Protein AF-A0A926HHQ4-F1 (afdb_monomer_lite)

Sequence (170 aa):
FEHTIKAGGLPKGVPVPPATPTFYTVYMGIKQWRKVENAVSNPDDSLIIEGVCAYDPEAAGMVVFVSNVTTKGLEAAKRQPKPDQFDSRPAAEPPAPVTPLADRYPLPPGLPAEVAQKLLDLYSAADQIRHKLKTLDAMPPDQRLGYAMTEKLLKNTEDQIAAFERKYGK

Radius of gyration: 26.74 Å; chains: 1; bounding box: 70×56×52 Å

Secondary structure (DSSP, 8-state):
-------TTPPTTSPPPPSSPPP-EEE--HHHHHHHHHHHT-TT--EEEEEEEEEETTTTEEEEEEEEEEEHHHHHHHHSPPP-TTS-S---SS------HHHHS-PPTT--HHHHHHHHHHHHHHHHHHHHHHHHHTS-GGG-TTHHHHHHHHHHHHHHHHHHHHHH--

pLDDT: mean 78.83, std 14.82, range [42.75, 95.81]

Structure (mmCIF, N/CA/C/O backbone):
data_AF-A0A926HHQ4-F1
#
_entry.id   AF-A0A926HHQ4-F1
#
loop_
_atom_site.group_PDB
_atom_site.id
_atom_site.type_symbol
_atom_site.label_atom_id
_atom_site.label_alt_id
_atom_site.label_comp_id
_atom_site.label_asym_id
_atom_site.label_entity_id
_atom_site.label_seq_id
_atom_site.pdbx_PDB_ins_code
_atom_site.Cartn_x
_atom_site.Cartn_y
_atom_site.Cartn_z
_atom_site.occupancy
_atom_site.B_iso_or_equiv
_atom_site.auth_seq_id
_atom_site.auth_comp_id
_atom_site.auth_asym_id
_atom_site.auth_atom_id
_atom_site.pdbx_PDB_model_num
ATOM 1 N N . PHE A 1 1 ? 15.942 -8.033 -16.629 1.00 51.28 1 PHE A N 1
ATOM 2 C CA . PHE A 1 1 ? 16.649 -6.967 -15.894 1.00 51.28 1 PHE A CA 1
ATOM 3 C C . PHE A 1 1 ? 18.133 -7.177 -16.089 1.00 51.28 1 PHE A C 1
ATOM 5 O O . PHE A 1 1 ? 18.594 -8.290 -15.869 1.00 51.28 1 PHE A O 1
ATOM 12 N N . GLU A 1 2 ? 18.844 -6.160 -16.564 1.00 46.44 2 GLU A N 1
ATOM 13 C CA . GLU A 1 2 ? 20.285 -6.228 -16.799 1.00 46.44 2 GLU A CA 1
ATOM 14 C C . GLU A 1 2 ? 21.013 -5.574 -15.620 1.00 46.44 2 GLU A C 1
ATOM 16 O O . GLU A 1 2 ? 20.654 -4.468 -15.215 1.00 46.44 2 GLU A O 1
ATOM 21 N N . HIS A 1 3 ? 21.996 -6.257 -15.033 1.00 52.19 3 HIS A N 1
ATOM 22 C CA . HIS A 1 3 ? 22.820 -5.703 -13.959 1.00 52.19 3 HIS A CA 1
ATOM 23 C C . HIS A 1 3 ? 24.248 -5.517 -14.470 1.00 52.19 3 HIS A C 1
ATOM 25 O O . HIS A 1 3 ? 24.945 -6.487 -14.757 1.00 52.19 3 HIS A O 1
ATOM 31 N N . THR A 1 4 ? 24.694 -4.265 -14.567 1.00 49.03 4 THR A N 1
ATOM 32 C CA . THR A 1 4 ? 26.085 -3.932 -14.895 1.00 49.03 4 THR A CA 1
ATOM 33 C C . THR A 1 4 ? 26.878 -3.681 -13.615 1.00 49.03 4 THR A C 1
ATOM 35 O O . THR A 1 4 ? 26.640 -2.696 -12.915 1.00 49.03 4 THR A O 1
ATOM 38 N N . ILE A 1 5 ? 27.865 -4.531 -13.326 1.00 56.56 5 ILE A N 1
ATOM 39 C CA . ILE A 1 5 ? 28.838 -4.281 -12.256 1.00 56.56 5 ILE A CA 1
ATOM 40 C C . ILE A 1 5 ? 29.941 -3.387 -12.831 1.00 56.56 5 ILE A C 1
ATOM 42 O O . ILE A 1 5 ? 30.713 -3.812 -13.689 1.00 56.56 5 ILE A O 1
ATOM 46 N N . LYS A 1 6 ? 30.046 -2.134 -12.370 1.00 57.44 6 LYS A N 1
ATOM 47 C CA . LYS A 1 6 ? 31.201 -1.288 -12.707 1.00 57.44 6 LYS A CA 1
ATOM 48 C C . LYS A 1 6 ? 32.440 -1.853 -12.007 1.00 57.44 6 LYS A C 1
ATOM 50 O O . LYS A 1 6 ? 32.594 -1.700 -10.803 1.00 57.44 6 LYS A O 1
ATOM 55 N N . ALA A 1 7 ? 33.330 -2.483 -12.772 1.00 56.19 7 ALA A N 1
ATOM 56 C CA . ALA A 1 7 ? 34.532 -3.169 -12.283 1.00 56.19 7 ALA A CA 1
ATOM 57 C C . ALA A 1 7 ? 35.588 -2.264 -11.598 1.00 56.19 7 ALA A C 1
ATOM 59 O O . ALA A 1 7 ? 36.570 -2.763 -11.048 1.00 56.19 7 ALA A O 1
ATOM 60 N N . GLY A 1 8 ? 35.415 -0.937 -11.622 1.00 57.78 8 GLY A N 1
ATOM 61 C CA . GLY A 1 8 ? 36.337 0.022 -11.012 1.00 57.78 8 GLY A CA 1
ATOM 62 C C . GLY A 1 8 ? 36.198 0.070 -9.490 1.00 57.78 8 GLY A C 1
ATOM 63 O O . GLY A 1 8 ? 35.511 0.941 -8.971 1.00 57.78 8 GLY A O 1
ATOM 64 N N . GLY A 1 9 ? 36.835 -0.863 -8.779 1.00 67.62 9 GLY A N 1
ATOM 65 C CA . GLY A 1 9 ? 36.884 -0.838 -7.310 1.00 67.62 9 GLY A CA 1
ATOM 66 C C . GLY A 1 9 ? 37.246 -2.151 -6.615 1.00 67.62 9 GLY A C 1
ATOM 67 O O . GLY A 1 9 ? 37.282 -2.188 -5.387 1.00 67.62 9 GLY A O 1
ATOM 68 N N . LEU A 1 10 ? 37.504 -3.234 -7.353 1.00 73.62 10 LEU A N 1
ATOM 69 C CA . LEU A 1 10 ? 37.821 -4.523 -6.737 1.00 73.62 10 LEU A CA 1
ATOM 70 C C . LEU A 1 10 ? 39.277 -4.564 -6.219 1.00 73.62 10 LEU A C 1
ATOM 72 O O . LEU A 1 10 ? 40.179 -4.061 -6.896 1.00 73.62 10 LEU A O 1
ATOM 76 N N . PRO A 1 11 ? 39.534 -5.164 -5.038 1.00 81.38 11 PRO A N 1
ATOM 77 C CA . PRO A 1 11 ? 40.885 -5.364 -4.521 1.00 81.38 11 PRO A CA 1
ATOM 78 C C . PRO A 1 11 ? 41.759 -6.163 -5.490 1.00 81.38 11 PRO A C 1
ATOM 80 O O . PRO A 1 11 ? 41.278 -7.039 -6.215 1.00 81.38 11 PRO A O 1
ATOM 83 N N . LYS A 1 12 ? 43.074 -5.916 -5.458 1.00 77.62 12 LYS A N 1
ATOM 84 C CA . LYS A 1 12 ? 44.040 -6.722 -6.216 1.00 77.62 12 LYS A CA 1
ATOM 85 C C . LYS A 1 12 ? 43.884 -8.202 -5.841 1.00 77.62 12 LYS A C 1
ATOM 87 O O . LYS A 1 12 ? 43.952 -8.542 -4.665 1.00 77.62 12 LYS A O 1
ATOM 92 N N . GLY A 1 13 ? 43.694 -9.060 -6.844 1.00 77.88 13 GLY A N 1
ATOM 93 C CA . GLY A 1 13 ? 43.530 -10.509 -6.673 1.00 77.88 13 GLY A CA 1
ATOM 94 C C . GLY A 1 13 ? 42.086 -11.012 -6.738 1.00 77.88 13 GLY A C 1
ATOM 95 O O . GLY A 1 13 ? 41.887 -12.220 -6.830 1.00 77.88 13 GLY A O 1
ATOM 96 N N . VAL A 1 14 ? 41.083 -10.126 -6.754 1.00 81.81 14 VAL A N 1
ATOM 97 C CA . VAL A 1 14 ? 39.695 -10.528 -7.023 1.00 81.81 14 VAL A CA 1
ATOM 98 C C . VAL A 1 14 ? 39.486 -10.624 -8.539 1.00 81.81 14 VAL A C 1
ATOM 100 O O . VAL A 1 14 ? 39.846 -9.681 -9.251 1.00 81.81 14 VAL A O 1
ATOM 103 N N . PRO A 1 15 ? 38.934 -11.736 -9.059 1.00 79.00 15 PRO A N 1
ATOM 104 C CA . PRO A 1 15 ? 38.666 -11.869 -10.482 1.00 79.00 15 PRO A CA 1
ATOM 105 C C 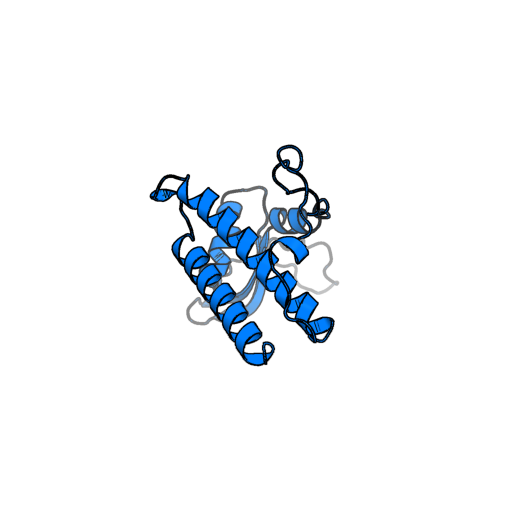. PRO A 1 15 ? 37.704 -10.776 -10.944 1.00 79.00 15 PRO A C 1
ATOM 107 O O . PRO A 1 15 ? 36.716 -10.461 -10.277 1.00 79.00 15 PRO A O 1
ATOM 110 N N . VAL A 1 16 ? 38.008 -10.196 -12.102 1.00 77.38 16 VAL A N 1
ATOM 111 C CA . VAL A 1 16 ? 37.132 -9.208 -12.726 1.00 77.38 16 VAL A CA 1
ATOM 112 C C . VAL A 1 16 ? 35.830 -9.919 -13.109 1.00 77.38 16 VAL A C 1
ATOM 114 O O . VAL A 1 16 ? 35.893 -10.979 -13.739 1.00 77.38 16 VAL A O 1
ATOM 117 N N . PRO A 1 17 ? 34.659 -9.386 -12.721 1.00 76.44 17 PRO A N 1
ATOM 118 C CA . PRO A 1 17 ? 33.390 -9.992 -13.080 1.00 76.44 17 PRO A CA 1
ATOM 119 C C . PRO A 1 17 ? 33.241 -10.055 -14.609 1.00 76.44 17 PRO A C 1
ATOM 121 O O . PRO A 1 17 ? 33.770 -9.188 -15.313 1.00 76.44 17 PRO A O 1
ATOM 124 N N . PRO A 1 18 ? 32.534 -11.069 -15.137 1.00 78.38 18 PRO A N 1
ATOM 125 C CA . PRO A 1 18 ? 32.323 -11.212 -16.571 1.00 78.38 18 PRO A CA 1
ATOM 126 C C . PRO A 1 18 ? 31.684 -9.955 -17.171 1.00 78.38 18 PRO A C 1
ATOM 128 O O . PRO A 1 18 ? 30.782 -9.368 -16.577 1.00 78.38 18 PRO A O 1
ATOM 131 N N . ALA A 1 19 ? 32.119 -9.567 -18.372 1.00 75.50 19 ALA A N 1
ATOM 132 C CA . ALA A 1 19 ? 31.491 -8.473 -19.119 1.00 75.50 19 ALA A CA 1
ATOM 133 C C . ALA A 1 19 ? 30.101 -8.854 -19.663 1.00 75.50 19 ALA A C 1
ATOM 135 O O . ALA A 1 19 ? 29.314 -7.987 -20.031 1.00 75.50 19 ALA A O 1
ATOM 136 N N . THR A 1 20 ? 29.809 -10.154 -19.733 1.00 80.56 20 THR A N 1
ATOM 137 C CA . THR A 1 20 ? 28.510 -10.677 -20.150 1.00 80.56 20 THR A CA 1
ATOM 138 C C . THR A 1 20 ? 27.453 -10.390 -19.085 1.00 80.56 20 THR A C 1
ATOM 140 O O . THR A 1 20 ? 27.678 -10.739 -17.923 1.00 80.56 20 THR A O 1
ATOM 143 N N . PRO A 1 21 ? 26.290 -9.830 -19.456 1.00 79.75 21 PRO A N 1
ATOM 144 C CA . PRO A 1 21 ? 25.207 -9.605 -18.513 1.00 79.75 21 PRO A CA 1
ATOM 145 C C . PRO A 1 21 ? 24.716 -10.904 -17.876 1.00 79.75 21 PRO A C 1
ATOM 147 O O . PRO A 1 21 ? 24.427 -11.880 -18.569 1.00 79.75 21 PRO A O 1
ATOM 150 N N . THR A 1 22 ? 24.588 -10.905 -16.551 1.00 80.94 22 THR A N 1
ATOM 151 C CA . THR A 1 22 ? 24.007 -12.032 -15.817 1.00 80.94 22 THR A CA 1
ATOM 152 C C . THR A 1 22 ? 22.499 -11.847 -15.708 1.00 80.94 22 THR A C 1
ATOM 154 O O . THR A 1 22 ? 22.025 -10.827 -15.202 1.00 80.94 22 THR A O 1
ATOM 157 N N . PHE A 1 23 ? 21.742 -12.843 -16.163 1.00 83.56 23 PHE A N 1
ATOM 158 C CA . PHE A 1 23 ? 20.291 -12.869 -16.022 1.00 83.56 23 PHE A CA 1
ATOM 159 C C . PHE A 1 23 ? 19.892 -13.499 -14.688 1.00 83.56 23 PHE A C 1
ATOM 161 O O . PHE A 1 23 ? 20.453 -14.510 -14.272 1.00 83.56 23 PHE A O 1
ATOM 168 N N . TYR A 1 24 ? 18.898 -12.898 -14.039 1.00 85.94 24 TYR A N 1
ATOM 169 C CA . TYR A 1 24 ? 18.330 -13.365 -12.778 1.00 85.94 24 TYR A CA 1
ATOM 170 C C . TYR A 1 24 ? 16.815 -13.459 -12.908 1.00 85.94 24 TYR A C 1
ATOM 172 O O . TYR A 1 24 ? 16.187 -12.577 -13.508 1.00 85.94 24 TYR A O 1
ATOM 180 N N . THR A 1 25 ? 16.228 -14.485 -12.299 1.00 90.56 25 THR A N 1
ATOM 181 C CA . THR A 1 25 ? 14.770 -14.601 -12.184 1.00 90.56 25 THR A CA 1
ATOM 182 C C . THR A 1 25 ? 14.311 -13.896 -10.917 1.00 90.56 25 THR A C 1
ATOM 184 O O . THR A 1 25 ? 14.901 -14.040 -9.848 1.00 90.56 25 THR A O 1
ATOM 187 N N . VAL A 1 26 ? 13.252 -13.102 -11.025 1.00 92.19 26 VAL A N 1
ATOM 188 C CA . VAL A 1 26 ? 12.725 -12.324 -9.903 1.00 92.19 26 VAL A CA 1
ATOM 189 C C . VAL A 1 26 ? 11.324 -12.822 -9.591 1.00 92.19 26 VAL A C 1
ATOM 191 O O . VAL A 1 26 ? 10.409 -12.656 -10.397 1.00 92.19 26 VAL A O 1
ATOM 194 N N . TYR A 1 27 ? 11.150 -13.410 -8.410 1.00 93.69 27 TYR A N 1
ATOM 195 C CA . TYR A 1 27 ? 9.850 -13.846 -7.921 1.00 93.69 27 TYR A CA 1
ATOM 196 C C . TYR A 1 27 ? 9.206 -12.724 -7.118 1.00 93.69 27 TYR A C 1
ATOM 198 O O . TYR A 1 27 ? 9.681 -12.356 -6.042 1.00 93.69 27 TYR A O 1
ATOM 206 N N . MET A 1 28 ? 8.108 -12.179 -7.641 1.00 94.88 28 MET A N 1
ATOM 207 C CA . MET A 1 28 ? 7.388 -11.075 -7.015 1.00 94.88 28 MET A CA 1
ATOM 208 C C . MET A 1 28 ? 5.887 -11.329 -6.940 1.00 94.88 28 MET A C 1
ATOM 210 O O . MET A 1 28 ? 5.286 -11.934 -7.827 1.00 94.88 28 MET A O 1
ATOM 214 N N . GLY A 1 29 ? 5.264 -10.822 -5.879 1.00 93.50 29 GLY A N 1
ATOM 215 C CA . GLY A 1 29 ? 3.816 -10.878 -5.731 1.00 93.50 29 GLY A CA 1
ATOM 216 C C . GLY A 1 29 ? 3.110 -9.904 -6.677 1.00 93.50 29 GLY A C 1
ATOM 217 O O . GLY A 1 29 ? 3.584 -8.797 -6.929 1.00 93.50 29 GLY A O 1
ATOM 218 N N . ILE A 1 30 ? 1.900 -10.249 -7.126 1.00 93.56 30 ILE A N 1
ATOM 219 C CA . ILE A 1 30 ? 1.146 -9.426 -8.092 1.00 93.56 30 ILE A CA 1
ATOM 220 C C . ILE A 1 30 ? 0.872 -7.992 -7.601 1.00 93.56 30 ILE A C 1
ATOM 222 O O . ILE A 1 30 ? 0.846 -7.046 -8.383 1.00 93.56 30 ILE A O 1
ATOM 226 N N . LYS A 1 31 ? 0.716 -7.803 -6.282 1.00 91.50 31 LYS A N 1
ATOM 227 C CA . LYS A 1 31 ? 0.538 -6.476 -5.666 1.00 91.50 31 LYS A CA 1
ATOM 228 C C . LYS A 1 31 ? 1.801 -5.614 -5.738 1.00 91.50 31 LYS A C 1
ATOM 230 O O . LYS A 1 31 ? 1.686 -4.394 -5.746 1.00 91.50 31 LYS A O 1
ATOM 235 N N . GLN A 1 32 ? 2.983 -6.230 -5.724 1.00 91.69 32 GLN A N 1
ATOM 236 C CA . GLN A 1 32 ? 4.261 -5.537 -5.890 1.00 91.69 32 GLN A CA 1
ATOM 237 C C . GLN A 1 32 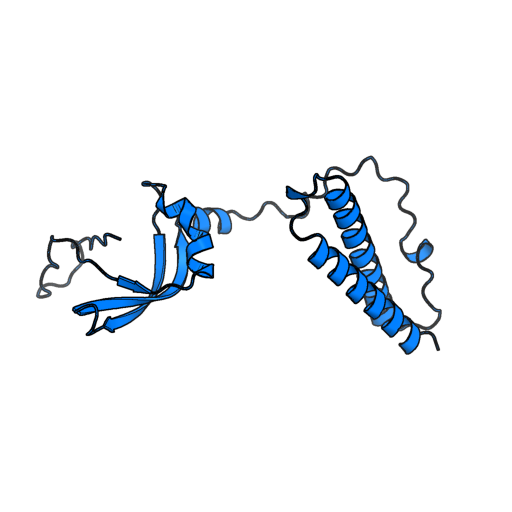? 4.445 -5.153 -7.363 1.00 91.69 32 GLN A C 1
ATOM 239 O O . GLN A 1 32 ? 4.722 -3.991 -7.639 1.00 91.69 32 GLN A O 1
ATOM 244 N N . TRP A 1 33 ? 4.171 -6.076 -8.294 1.00 92.44 33 TRP A N 1
ATOM 245 C CA . TRP A 1 33 ? 4.254 -5.819 -9.738 1.00 92.44 33 TRP A CA 1
ATOM 246 C C . TRP A 1 33 ? 3.403 -4.626 -10.189 1.00 92.44 33 TRP A C 1
ATOM 248 O O . TRP A 1 33 ? 3.919 -3.701 -10.811 1.00 92.44 33 TRP A O 1
ATOM 258 N N . ARG A 1 34 ? 2.129 -4.573 -9.775 1.00 91.38 34 ARG A N 1
ATOM 259 C CA . ARG A 1 34 ? 1.204 -3.478 -10.133 1.00 91.38 34 ARG A CA 1
ATOM 260 C C . ARG A 1 34 ? 1.696 -2.076 -9.757 1.00 91.38 34 ARG A C 1
ATOM 262 O O . ARG A 1 34 ? 1.217 -1.095 -10.306 1.00 91.38 34 ARG A O 1
ATOM 269 N N . LYS A 1 35 ? 2.626 -1.948 -8.803 1.00 87.69 35 LYS A N 1
ATOM 270 C CA . LYS A 1 35 ? 3.189 -0.642 -8.414 1.00 87.69 35 LYS A CA 1
ATOM 271 C C . LYS A 1 35 ? 4.179 -0.099 -9.439 1.00 87.69 35 LYS A C 1
ATOM 273 O O . LYS A 1 35 ? 4.388 1.107 -9.491 1.00 87.69 35 LYS A O 1
ATOM 278 N N . VAL A 1 36 ? 4.824 -0.988 -10.187 1.00 89.12 36 VAL A N 1
ATOM 279 C CA . VAL A 1 36 ? 5.994 -0.679 -11.016 1.00 89.12 36 VAL A CA 1
ATOM 280 C C . VAL A 1 36 ? 5.815 -1.074 -12.478 1.00 89.12 36 VAL A C 1
ATOM 282 O O . VAL A 1 36 ? 6.646 -0.696 -13.293 1.00 89.12 36 VAL A O 1
ATOM 285 N N . GLU A 1 37 ? 4.730 -1.766 -12.838 1.00 89.75 37 GLU A N 1
ATOM 286 C CA . GLU A 1 37 ? 4.451 -2.212 -14.213 1.00 89.75 37 GLU A CA 1
ATOM 287 C C . GLU A 1 37 ? 4.535 -1.071 -15.242 1.00 89.75 37 GLU A C 1
ATOM 289 O O . GLU A 1 37 ? 5.140 -1.228 -16.299 1.00 89.75 37 GLU A O 1
ATOM 294 N N . ASN A 1 38 ? 4.036 0.117 -14.889 1.00 83.12 38 ASN A N 1
ATOM 295 C CA . ASN A 1 38 ? 4.111 1.297 -15.753 1.00 83.12 38 ASN A CA 1
ATOM 296 C C . ASN A 1 38 ? 5.543 1.832 -15.885 1.00 83.12 38 ASN A C 1
ATOM 298 O O . ASN A 1 38 ? 5.934 2.308 -16.947 1.00 83.12 38 ASN A O 1
ATOM 302 N N . ALA A 1 39 ? 6.339 1.732 -14.819 1.00 82.38 39 ALA A N 1
ATOM 303 C CA . ALA A 1 39 ? 7.719 2.203 -14.814 1.00 82.38 39 ALA A CA 1
ATOM 304 C C . ALA A 1 39 ? 8.645 1.303 -15.645 1.00 82.38 39 ALA A C 1
ATOM 306 O O . ALA A 1 39 ? 9.619 1.792 -16.199 1.00 82.38 39 ALA A O 1
ATOM 307 N N . VAL A 1 40 ? 8.313 0.016 -15.805 1.00 81.31 40 VAL A N 1
ATOM 308 C CA . VAL A 1 40 ? 9.063 -0.911 -16.677 1.00 81.31 40 VAL A CA 1
ATOM 309 C C . VAL A 1 40 ? 9.002 -0.496 -18.152 1.00 81.31 40 VAL A C 1
ATOM 311 O O . VAL A 1 40 ? 9.907 -0.822 -18.914 1.00 81.31 40 VAL A O 1
ATOM 314 N N . SER A 1 41 ? 7.970 0.249 -18.560 1.00 82.62 41 SER A N 1
ATOM 315 C CA . SER A 1 41 ? 7.858 0.768 -19.930 1.00 82.62 41 SER A CA 1
ATOM 316 C C . SER A 1 41 ? 8.731 2.003 -20.181 1.00 82.62 41 SER A C 1
ATOM 318 O O . SER A 1 41 ? 8.912 2.391 -21.333 1.00 82.62 41 SER A O 1
ATOM 320 N N . ASN A 1 42 ? 9.261 2.634 -19.127 1.00 80.12 42 ASN A N 1
ATOM 321 C CA . ASN A 1 42 ? 10.126 3.800 -19.241 1.00 80.12 42 ASN A CA 1
ATOM 322 C C . ASN A 1 42 ? 11.603 3.360 -19.290 1.00 80.12 42 ASN A C 1
ATOM 324 O O . ASN A 1 42 ? 12.115 2.898 -18.270 1.00 80.12 42 ASN A O 1
ATOM 328 N N . PRO A 1 43 ? 12.310 3.522 -20.426 1.00 81.56 43 PRO A N 1
ATOM 329 C CA . PRO A 1 43 ? 13.710 3.111 -20.547 1.00 81.56 43 PRO A CA 1
ATOM 330 C C . PRO A 1 43 ? 14.666 3.931 -19.665 1.00 81.56 43 PRO A C 1
ATOM 332 O O . PRO A 1 43 ? 15.758 3.457 -19.358 1.00 81.56 43 PRO A O 1
ATOM 335 N N . ASP A 1 44 ? 14.259 5.131 -19.237 1.00 82.25 44 ASP A N 1
ATOM 336 C CA . ASP A 1 44 ? 15.069 6.010 -18.389 1.00 82.25 44 ASP A CA 1
ATOM 337 C C . ASP A 1 44 ? 14.877 5.739 -16.887 1.00 82.25 44 ASP A C 1
ATOM 339 O O . ASP A 1 44 ? 15.671 6.204 -16.061 1.00 82.25 44 ASP A O 1
ATOM 343 N N . ASP A 1 45 ? 13.836 4.990 -16.502 1.00 82.62 45 ASP A N 1
ATOM 344 C CA . ASP A 1 45 ? 13.608 4.633 -15.102 1.00 82.62 45 ASP A CA 1
ATOM 345 C C . ASP A 1 45 ? 14.344 3.336 -14.748 1.00 82.62 45 ASP A C 1
ATOM 347 O O . ASP A 1 45 ? 14.459 2.396 -15.532 1.00 82.62 45 ASP A O 1
ATOM 351 N N . SER A 1 46 ? 14.876 3.275 -13.529 1.00 85.81 46 SER A N 1
ATOM 352 C CA . SER A 1 46 ? 15.551 2.078 -13.030 1.00 85.81 46 SER A CA 1
ATOM 353 C C . SER A 1 46 ? 14.707 1.441 -11.941 1.00 85.81 46 SER A C 1
ATOM 355 O O . SER A 1 46 ? 14.411 2.075 -10.924 1.00 85.81 46 SER A O 1
ATOM 357 N N . LEU A 1 47 ? 14.372 0.167 -12.131 1.00 89.44 47 LEU A N 1
ATOM 358 C CA . LEU A 1 47 ? 13.723 -0.637 -11.106 1.00 89.44 47 LEU A CA 1
ATOM 359 C C . LEU A 1 47 ? 14.714 -0.938 -9.974 1.00 89.44 47 LEU A C 1
ATOM 361 O O . LEU A 1 47 ? 15.849 -1.347 -10.216 1.00 89.44 47 LEU A O 1
ATOM 365 N N . ILE A 1 48 ? 14.266 -0.759 -8.738 1.00 90.38 48 ILE A N 1
ATOM 366 C CA . ILE A 1 48 ? 15.000 -1.103 -7.524 1.00 90.38 48 ILE A CA 1
ATOM 367 C C . ILE A 1 48 ? 14.238 -2.246 -6.861 1.00 90.38 48 ILE A C 1
ATOM 369 O O . ILE A 1 48 ? 13.084 -2.088 -6.455 1.00 90.38 48 ILE A O 1
ATOM 373 N N . ILE A 1 49 ? 14.881 -3.409 -6.792 1.00 91.44 49 ILE A N 1
ATOM 374 C CA . ILE A 1 49 ? 14.323 -4.630 -6.214 1.00 91.44 49 ILE A CA 1
ATOM 375 C C . ILE A 1 49 ? 15.121 -4.975 -4.961 1.00 91.44 49 ILE A C 1
ATOM 377 O O . ILE A 1 49 ? 16.339 -5.128 -5.021 1.00 91.44 49 ILE A O 1
ATOM 381 N N . GLU A 1 50 ? 14.419 -5.147 -3.847 1.00 92.12 50 GLU A N 1
ATOM 382 C CA . GLU A 1 50 ? 14.979 -5.617 -2.584 1.00 92.12 50 GLU A CA 1
ATOM 383 C C . GLU A 1 50 ? 14.367 -6.974 -2.241 1.00 92.12 50 GLU A C 1
ATOM 385 O O . GLU A 1 50 ? 13.167 -7.209 -2.431 1.00 92.12 50 GLU A O 1
ATOM 390 N N . GLY A 1 51 ? 15.190 -7.887 -1.739 1.00 93.81 51 GLY A N 1
ATOM 391 C CA . GLY A 1 51 ? 14.748 -9.245 -1.483 1.00 93.81 51 GLY A CA 1
ATOM 392 C C . GLY A 1 51 ? 15.854 -10.165 -1.004 1.00 93.81 51 GLY A C 1
ATOM 393 O O . GLY A 1 51 ? 17.000 -9.754 -0.815 1.00 93.81 51 GLY A O 1
ATOM 394 N N . VAL A 1 52 ? 15.489 -11.429 -0.820 1.00 94.88 52 VAL A N 1
ATOM 395 C CA . VAL A 1 52 ? 16.434 -12.495 -0.485 1.00 94.88 52 VAL A CA 1
ATOM 396 C C . VAL A 1 52 ? 16.907 -13.145 -1.775 1.00 94.88 52 VAL A C 1
ATOM 398 O O . VAL A 1 52 ? 16.096 -13.567 -2.600 1.00 94.88 52 VAL A O 1
ATOM 401 N N . CYS A 1 53 ? 18.223 -13.216 -1.942 1.00 93.44 53 CYS A N 1
ATOM 402 C CA . CYS A 1 53 ? 18.855 -13.883 -3.070 1.00 93.44 53 CYS A CA 1
ATOM 403 C C . CYS A 1 53 ? 19.109 -15.353 -2.715 1.00 93.44 53 CYS A C 1
ATOM 405 O O . CYS A 1 53 ? 19.658 -15.638 -1.650 1.00 93.44 53 CYS A O 1
ATOM 407 N N . ALA A 1 54 ? 18.715 -16.274 -3.590 1.00 93.00 54 ALA A N 1
ATOM 408 C CA . ALA A 1 54 ? 18.912 -17.708 -3.403 1.00 93.00 54 ALA A CA 1
ATOM 409 C C . ALA A 1 54 ? 19.218 -18.393 -4.739 1.00 93.00 54 ALA A C 1
ATOM 411 O O . ALA A 1 54 ? 18.925 -17.854 -5.803 1.00 93.00 54 ALA A O 1
ATOM 412 N N . TYR A 1 55 ? 19.808 -19.582 -4.683 1.00 93.44 55 TYR A N 1
ATOM 413 C CA . TYR A 1 55 ? 19.934 -20.442 -5.855 1.00 93.44 55 TYR A CA 1
ATOM 414 C C . TYR A 1 55 ? 18.660 -21.274 -6.011 1.00 93.44 55 TYR A C 1
ATOM 416 O O . TYR A 1 55 ? 18.220 -21.902 -5.046 1.00 93.44 55 TYR A O 1
ATOM 424 N N . ASP A 1 56 ? 18.088 -21.285 -7.211 1.00 91.06 56 ASP A N 1
ATOM 425 C CA . ASP A 1 56 ? 16.936 -22.109 -7.560 1.00 91.06 56 ASP A CA 1
ATOM 426 C C . ASP A 1 56 ? 17.375 -23.202 -8.548 1.00 91.06 56 ASP A C 1
ATOM 428 O O . ASP A 1 56 ? 17.796 -22.881 -9.668 1.00 91.06 56 ASP A O 1
ATOM 432 N N . PRO A 1 57 ? 17.311 -24.488 -8.157 1.00 90.00 57 PRO A N 1
ATOM 433 C CA . PRO A 1 57 ? 17.678 -25.583 -9.042 1.00 90.00 57 PRO A CA 1
ATOM 434 C C . PRO A 1 57 ? 16.732 -25.723 -10.241 1.00 90.00 57 PRO A C 1
ATOM 436 O O . PRO A 1 57 ? 17.188 -26.175 -11.288 1.00 90.00 57 PRO A O 1
ATOM 439 N N . GLU A 1 58 ? 15.460 -25.322 -10.131 1.00 89.00 58 GLU A N 1
ATOM 440 C CA . GLU A 1 58 ? 14.503 -25.405 -11.245 1.00 89.00 58 GLU A CA 1
ATOM 441 C C . GLU A 1 58 ? 14.777 -24.332 -12.300 1.00 89.00 58 GLU A C 1
ATOM 443 O O . GLU A 1 58 ? 14.736 -24.606 -13.498 1.00 89.00 58 GLU A O 1
ATOM 448 N N . ALA A 1 59 ? 15.131 -23.122 -11.862 1.00 84.38 59 ALA A N 1
ATOM 449 C CA . ALA A 1 59 ? 15.554 -22.043 -12.754 1.00 84.38 59 ALA A CA 1
ATOM 450 C C . ALA A 1 59 ? 17.025 -22.165 -13.202 1.00 84.38 59 ALA A C 1
ATOM 452 O O . ALA A 1 59 ? 17.486 -21.335 -13.988 1.00 84.38 59 ALA A O 1
ATOM 453 N N . ALA A 1 60 ? 17.761 -23.163 -12.690 1.00 88.19 60 ALA A N 1
ATOM 454 C CA . ALA A 1 60 ? 19.194 -23.377 -12.904 1.00 88.19 60 ALA A CA 1
ATOM 455 C C . ALA A 1 60 ? 20.025 -22.091 -12.730 1.00 88.19 60 ALA A C 1
ATOM 457 O O . ALA A 1 60 ? 20.924 -21.790 -13.520 1.00 88.19 60 ALA A O 1
ATOM 458 N N . GLY A 1 61 ? 19.697 -21.293 -11.711 1.00 88.75 61 GLY A N 1
ATOM 459 C CA . GLY A 1 61 ? 20.233 -19.946 -11.606 1.00 88.75 61 GLY A CA 1
ATOM 460 C C . GLY A 1 61 ? 19.926 -19.243 -10.295 1.00 88.75 61 GLY A C 1
ATOM 461 O O . GLY A 1 61 ? 19.285 -19.768 -9.386 1.00 88.75 61 GLY A O 1
ATOM 462 N N . MET A 1 62 ? 20.431 -18.019 -10.200 1.00 90.69 62 MET A N 1
ATOM 463 C CA . MET A 1 62 ? 20.192 -17.152 -9.057 1.00 90.69 62 MET A CA 1
ATOM 464 C C . MET A 1 62 ? 18.824 -16.483 -9.194 1.00 90.69 62 MET A C 1
ATOM 466 O O . MET A 1 62 ? 18.503 -15.893 -10.231 1.00 90.69 62 MET A O 1
ATOM 470 N N . VAL A 1 63 ? 18.044 -16.538 -8.119 1.00 93.25 63 VAL A N 1
ATOM 471 C CA . VAL A 1 63 ? 16.717 -15.935 -8.031 1.00 93.25 63 VAL A CA 1
ATOM 472 C C . VAL A 1 63 ? 16.643 -14.934 -6.891 1.00 93.25 63 VAL A C 1
ATOM 474 O O . VAL A 1 63 ? 17.349 -15.047 -5.888 1.00 93.25 63 VAL A O 1
ATOM 477 N N . VAL A 1 64 ? 15.761 -13.950 -7.040 1.00 93.62 64 VAL A N 1
ATOM 478 C CA . VAL A 1 64 ? 15.487 -12.949 -6.006 1.00 93.62 64 VAL A CA 1
ATOM 479 C C . VAL A 1 64 ? 14.027 -13.056 -5.583 1.00 93.62 64 VAL A C 1
ATOM 481 O O . VAL A 1 64 ? 13.125 -12.809 -6.385 1.00 93.62 64 VAL A O 1
ATOM 484 N N . PHE A 1 65 ? 13.796 -13.394 -4.315 1.00 93.75 65 PHE A N 1
ATOM 485 C CA . PHE A 1 65 ? 12.478 -13.363 -3.682 1.00 93.75 65 PHE A CA 1
ATOM 486 C C . PHE A 1 65 ? 12.204 -11.959 -3.150 1.00 93.75 65 PHE A C 1
ATOM 488 O O . PHE A 1 65 ? 12.825 -11.521 -2.178 1.00 93.75 65 PHE A O 1
ATOM 495 N N . VAL A 1 66 ? 11.288 -11.243 -3.799 1.00 95.81 66 VAL A N 1
ATOM 496 C CA . VAL A 1 66 ? 11.090 -9.807 -3.577 1.00 95.81 66 VAL A CA 1
ATOM 497 C C . VAL A 1 66 ? 10.336 -9.520 -2.281 1.00 95.81 66 VAL A C 1
ATOM 499 O O . VAL A 1 66 ? 9.178 -9.906 -2.112 1.00 95.81 66 VAL A O 1
ATOM 502 N N . SER A 1 67 ? 10.954 -8.742 -1.393 1.00 93.12 67 SER A N 1
ATOM 503 C CA . SER A 1 67 ? 10.291 -8.152 -0.224 1.00 93.12 67 SER A CA 1
ATOM 504 C C . SER A 1 67 ? 9.744 -6.757 -0.539 1.00 93.12 67 SER A C 1
ATOM 506 O O . SER A 1 67 ? 8.631 -6.417 -0.124 1.00 93.12 67 SER A O 1
ATOM 508 N N . ASN A 1 68 ? 10.469 -5.970 -1.338 1.00 91.06 68 ASN A N 1
ATOM 509 C CA . ASN A 1 68 ? 10.092 -4.614 -1.717 1.00 91.06 68 ASN A CA 1
ATOM 510 C C . ASN A 1 68 ? 10.518 -4.294 -3.158 1.00 91.06 68 ASN A C 1
ATOM 512 O O . ASN A 1 68 ? 11.545 -4.759 -3.646 1.00 91.06 68 ASN A O 1
ATOM 516 N N . VAL A 1 69 ? 9.706 -3.492 -3.846 1.00 92.50 69 VAL A N 1
ATOM 517 C CA . VAL A 1 69 ? 9.986 -3.036 -5.207 1.00 92.50 69 VAL A CA 1
ATOM 518 C C . VAL A 1 69 ? 9.577 -1.578 -5.353 1.00 92.50 69 VAL A C 1
ATOM 520 O O . VAL A 1 69 ? 8.487 -1.170 -4.939 1.00 92.50 69 VAL A O 1
ATOM 523 N N . THR A 1 70 ? 10.470 -0.788 -5.931 1.00 91.38 70 THR A N 1
ATOM 524 C CA . THR A 1 70 ? 10.271 0.633 -6.218 1.00 91.38 70 THR A CA 1
ATOM 525 C C . THR A 1 70 ? 11.037 1.000 -7.487 1.00 91.38 70 THR A C 1
ATOM 527 O O . THR A 1 70 ? 11.695 0.154 -8.091 1.00 91.38 70 THR A O 1
ATOM 530 N N . THR A 1 71 ? 10.943 2.248 -7.927 1.00 92.00 71 THR A N 1
ATOM 531 C CA . THR A 1 71 ? 11.745 2.771 -9.042 1.00 92.00 71 THR A CA 1
ATOM 532 C C . THR A 1 71 ? 12.457 4.042 -8.608 1.00 92.00 71 THR A C 1
ATOM 534 O O . THR A 1 71 ? 12.085 4.643 -7.594 1.00 92.00 71 THR A O 1
ATOM 537 N N . LYS A 1 72 ? 13.480 4.476 -9.352 1.00 87.69 72 LYS A N 1
ATOM 538 C CA . LYS A 1 72 ? 14.148 5.756 -9.071 1.00 87.69 72 LYS A CA 1
ATOM 539 C C . LYS A 1 72 ? 13.164 6.921 -9.144 1.00 87.69 72 LYS A C 1
ATOM 541 O O . LYS A 1 72 ? 13.210 7.790 -8.276 1.00 87.69 72 LYS A O 1
ATOM 546 N N . GLY A 1 73 ? 12.253 6.911 -10.119 1.00 83.44 73 GLY A N 1
ATOM 547 C CA . GLY A 1 73 ? 11.196 7.919 -10.229 1.00 83.44 73 GLY A CA 1
ATOM 548 C C . GLY A 1 73 ? 10.275 7.953 -9.003 1.00 83.44 73 GLY A C 1
ATOM 549 O O . GLY A 1 73 ? 10.012 9.021 -8.448 1.00 83.44 73 GLY A O 1
ATOM 550 N N . LEU A 1 74 ? 9.841 6.785 -8.518 1.00 82.62 74 LEU A N 1
ATOM 551 C CA . LEU A 1 74 ? 8.974 6.681 -7.337 1.00 82.62 74 LEU A CA 1
ATOM 552 C C . LEU A 1 74 ? 9.689 7.054 -6.029 1.00 82.62 74 LEU A C 1
ATOM 554 O O . LEU A 1 74 ? 9.093 7.688 -5.158 1.00 82.62 74 LEU A O 1
ATOM 558 N N . GLU A 1 75 ? 10.961 6.683 -5.881 1.00 83.56 75 GLU A N 1
ATOM 559 C CA . GLU A 1 75 ? 11.813 7.108 -4.763 1.00 83.56 75 GLU A CA 1
ATOM 560 C C . GLU A 1 75 ? 12.005 8.630 -4.760 1.00 83.56 75 GLU A C 1
ATOM 562 O O . GLU A 1 75 ? 11.870 9.265 -3.715 1.00 83.56 75 GLU A O 1
ATOM 567 N N . ALA A 1 76 ? 12.262 9.236 -5.924 1.00 80.38 76 ALA A N 1
ATOM 568 C CA . ALA A 1 76 ? 12.417 10.682 -6.056 1.00 80.38 76 ALA A CA 1
ATOM 569 C C . ALA A 1 76 ? 11.126 11.431 -5.689 1.00 80.38 76 ALA A C 1
ATOM 571 O O . ALA A 1 76 ? 11.179 12.393 -4.925 1.00 80.38 76 ALA A O 1
ATOM 572 N N . ALA A 1 77 ? 9.965 10.949 -6.143 1.00 76.62 77 ALA A N 1
ATOM 573 C CA . ALA A 1 77 ? 8.665 11.527 -5.796 1.00 76.62 77 ALA A CA 1
ATOM 574 C C . ALA A 1 77 ? 8.337 11.428 -4.293 1.00 76.62 77 ALA A C 1
ATOM 576 O O . ALA A 1 77 ? 7.655 12.293 -3.753 1.00 76.62 77 ALA A O 1
ATOM 577 N N . LYS A 1 78 ? 8.830 10.393 -3.597 1.00 75.69 78 LYS A N 1
ATOM 578 C CA . LYS A 1 78 ? 8.699 10.270 -2.133 1.00 75.69 78 LYS A CA 1
ATOM 579 C C . LYS A 1 78 ? 9.666 11.164 -1.357 1.00 75.69 78 LYS A C 1
ATOM 581 O O . LYS A 1 78 ? 9.347 11.548 -0.236 1.00 75.69 78 LYS A O 1
ATOM 586 N N . ARG A 1 79 ? 10.859 11.417 -1.908 1.00 73.69 79 ARG A N 1
ATOM 587 C CA . ARG A 1 79 ? 11.905 12.252 -1.291 1.00 73.69 79 ARG A CA 1
ATOM 588 C C . ARG A 1 79 ? 11.683 13.739 -1.505 1.00 73.69 79 ARG A C 1
ATOM 590 O O . ARG A 1 79 ? 12.209 14.533 -0.730 1.00 73.69 79 ARG A O 1
ATOM 597 N N . GLN A 1 80 ? 10.918 14.122 -2.525 1.00 56.44 80 GLN A N 1
ATOM 598 C CA . GLN A 1 80 ? 10.346 15.457 -2.540 1.00 56.44 80 GLN A CA 1
ATOM 599 C C . GLN A 1 80 ? 9.508 15.591 -1.266 1.00 56.44 80 GLN A C 1
ATOM 601 O O . GLN A 1 80 ? 8.656 14.727 -1.028 1.00 56.44 80 GLN A O 1
ATOM 606 N N . PRO A 1 81 ? 9.761 16.604 -0.413 1.00 49.59 81 PRO A N 1
ATOM 607 C CA . PRO A 1 81 ? 8.834 16.897 0.660 1.00 49.59 81 PRO A CA 1
ATOM 608 C C . PRO A 1 81 ? 7.486 17.041 -0.027 1.00 49.59 81 PRO A C 1
ATOM 610 O O . PRO A 1 81 ? 7.345 17.862 -0.936 1.00 49.59 81 PRO A O 1
ATOM 613 N N . LYS A 1 82 ? 6.529 16.176 0.332 1.00 47.09 82 LYS A N 1
ATOM 614 C CA . LYS A 1 82 ? 5.141 16.419 -0.042 1.00 47.09 82 LYS A CA 1
ATOM 615 C C . LYS A 1 82 ? 4.911 17.888 0.306 1.00 47.09 82 LYS A C 1
ATOM 617 O O . LYS A 1 82 ? 5.141 18.218 1.474 1.00 47.09 82 LYS A O 1
ATOM 622 N N . PRO A 1 83 ? 4.551 18.768 -0.652 1.00 44.53 83 PRO A N 1
ATOM 623 C CA . PRO A 1 83 ? 4.015 20.055 -0.256 1.00 44.53 83 PRO A CA 1
ATOM 624 C C . PRO A 1 83 ? 2.943 19.716 0.763 1.00 44.53 83 PRO A C 1
ATOM 626 O O . PRO A 1 83 ? 2.169 18.779 0.528 1.00 44.53 83 PRO A O 1
ATOM 629 N N . ASP A 1 84 ? 3.056 20.352 1.927 1.00 42.75 84 ASP A N 1
ATOM 630 C CA . ASP A 1 84 ? 2.199 20.141 3.077 1.00 42.75 84 ASP A CA 1
ATOM 631 C C . ASP A 1 84 ? 0.807 19.789 2.560 1.00 42.75 84 ASP A C 1
ATOM 633 O O . ASP A 1 84 ? 0.153 20.594 1.891 1.00 42.75 84 ASP A O 1
ATOM 637 N N . GLN A 1 85 ? 0.353 18.556 2.793 1.00 45.03 85 GLN A N 1
ATOM 638 C CA . GLN A 1 85 ? -1.020 18.159 2.472 1.00 45.03 85 GLN A CA 1
ATOM 639 C C . GLN A 1 85 ? -1.981 18.809 3.488 1.00 45.03 85 GLN A C 1
ATOM 641 O O . GLN A 1 85 ? -2.919 18.194 3.975 1.00 45.03 85 GLN A O 1
ATOM 646 N N . PHE A 1 86 ? -1.718 20.074 3.805 1.00 46.97 86 PHE A N 1
ATOM 647 C CA . PHE A 1 86 ? -2.621 21.072 4.333 1.00 46.97 86 PHE A CA 1
ATOM 648 C C . PHE A 1 86 ? -3.277 21.901 3.220 1.00 46.97 86 PHE A C 1
ATOM 650 O O . PHE A 1 86 ? -4.125 22.724 3.538 1.00 46.97 86 PHE A O 1
ATOM 657 N N . ASP A 1 87 ? -2.978 21.657 1.935 1.00 45.66 87 ASP A N 1
ATOM 658 C CA . ASP A 1 87 ? -3.603 22.397 0.824 1.00 45.66 87 ASP A CA 1
ATOM 659 C C . ASP A 1 87 ? -4.093 21.504 -0.331 1.00 45.66 87 ASP A C 1
ATOM 661 O O . ASP A 1 87 ? -3.894 21.736 -1.521 1.00 45.66 87 ASP A O 1
ATOM 665 N N . SER A 1 88 ? -4.798 20.431 0.020 1.00 45.47 88 SER A N 1
ATOM 666 C CA . SER A 1 88 ? -5.790 19.838 -0.888 1.00 45.47 88 SER A CA 1
ATOM 667 C C . SER A 1 88 ? -7.126 19.675 -0.177 1.00 45.47 88 SER A C 1
ATOM 669 O O . SER A 1 88 ? -7.787 18.642 -0.258 1.00 45.47 88 SER A O 1
ATOM 671 N N . ARG A 1 89 ? -7.560 20.748 0.491 1.00 53.91 89 ARG A N 1
ATOM 672 C CA . ARG A 1 89 ? -8.969 21.111 0.377 1.00 53.91 89 ARG A CA 1
ATOM 673 C C . ARG A 1 89 ? -9.195 21.425 -1.110 1.00 53.91 89 ARG A C 1
ATOM 675 O O . ARG A 1 89 ? -8.474 22.276 -1.629 1.00 53.91 89 ARG A O 1
ATOM 682 N N . PRO A 1 90 ? -10.146 20.794 -1.825 1.00 49.47 90 PRO A N 1
ATOM 683 C CA . PRO A 1 90 ? -10.721 21.491 -2.970 1.00 49.47 90 PRO A CA 1
ATOM 684 C C . PRO A 1 90 ? -11.125 22.867 -2.447 1.00 49.47 90 PRO A C 1
ATOM 686 O O . PRO A 1 90 ? -11.729 22.918 -1.372 1.00 49.47 90 PRO A O 1
ATOM 689 N N . ALA A 1 91 ? -10.680 23.933 -3.124 1.00 48.31 91 ALA A N 1
ATOM 690 C CA . ALA A 1 91 ? -10.958 25.314 -2.755 1.00 48.31 91 ALA A CA 1
ATOM 691 C C . ALA A 1 91 ? -12.395 25.380 -2.251 1.00 48.31 91 ALA A C 1
ATOM 693 O O . ALA A 1 91 ? -13.339 25.167 -3.015 1.00 48.31 91 ALA A O 1
ATOM 694 N N . ALA A 1 92 ? -12.524 25.525 -0.932 1.00 49.78 92 ALA A N 1
ATOM 695 C CA . ALA A 1 92 ? -13.814 25.666 -0.321 1.00 49.78 92 ALA A CA 1
ATOM 696 C C . ALA A 1 92 ? -14.387 26.915 -0.972 1.00 49.78 92 ALA A C 1
ATOM 698 O O . ALA A 1 92 ? -13.837 28.011 -0.841 1.00 49.78 92 ALA A O 1
ATOM 699 N N . GLU A 1 93 ? -15.468 26.708 -1.712 1.00 55.19 93 GLU A N 1
ATOM 700 C CA . GLU A 1 93 ? -16.539 27.677 -1.829 1.00 55.19 93 GLU A CA 1
ATOM 701 C C . GLU A 1 93 ? -16.580 28.480 -0.515 1.00 55.19 93 GLU A C 1
ATOM 703 O O . GLU A 1 93 ? -16.503 27.852 0.553 1.00 55.19 93 GLU A O 1
ATOM 708 N N . PRO A 1 94 ? -16.545 29.829 -0.579 1.00 53.69 94 PRO A N 1
ATOM 709 C CA . PRO A 1 94 ? -16.346 30.699 0.578 1.00 53.69 94 PRO A CA 1
ATOM 710 C C . PRO A 1 94 ? -17.107 30.139 1.772 1.00 53.69 94 PRO A C 1
ATOM 712 O O . PRO A 1 94 ? -18.286 29.820 1.601 1.00 53.69 94 PRO A O 1
ATOM 715 N N . PRO A 1 95 ? -16.438 29.928 2.924 1.00 51.97 95 PRO A N 1
ATOM 716 C CA . PRO A 1 95 ? -16.969 29.112 3.999 1.00 51.97 95 PRO A CA 1
ATOM 717 C C . PRO A 1 95 ? -18.351 29.637 4.349 1.00 51.97 95 PRO A C 1
ATOM 719 O O . PRO A 1 95 ? -18.488 30.698 4.961 1.00 51.97 95 PRO A O 1
ATOM 722 N N . ALA A 1 96 ? -19.376 28.884 3.942 1.00 58.53 96 ALA A N 1
ATOM 723 C CA . ALA A 1 96 ? -20.693 29.030 4.516 1.00 58.53 96 ALA A CA 1
ATOM 724 C C . ALA A 1 96 ? -20.473 29.025 6.035 1.00 58.53 96 ALA A C 1
ATOM 726 O O . ALA A 1 96 ? -19.685 28.192 6.505 1.00 58.53 96 ALA A O 1
ATOM 727 N N . PRO A 1 97 ? -21.058 29.989 6.767 1.00 50.53 97 PRO A N 1
ATOM 728 C CA . PRO A 1 97 ? -20.706 30.294 8.146 1.00 50.53 97 PRO A CA 1
ATOM 729 C C . PRO A 1 97 ? -20.504 28.998 8.919 1.00 50.53 97 PRO A C 1
ATOM 731 O O . PRO A 1 97 ? -21.415 28.168 9.000 1.00 50.53 97 PRO A O 1
ATOM 734 N N . VAL A 1 98 ? -19.269 28.796 9.388 1.00 51.78 98 VAL A N 1
ATOM 735 C CA . VAL A 1 98 ? -18.868 27.660 10.213 1.00 51.78 98 VAL A CA 1
ATOM 736 C C . VAL A 1 98 ? -19.722 27.694 11.467 1.00 51.78 98 VAL A C 1
ATOM 738 O O . VAL A 1 98 ? -19.378 28.324 12.458 1.00 51.78 98 VAL A O 1
ATOM 741 N N . THR A 1 99 ? -20.877 27.044 11.408 1.00 54.34 99 THR A N 1
ATOM 742 C CA . THR A 1 99 ? -21.587 26.643 12.610 1.00 54.34 99 THR A CA 1
ATOM 743 C C . THR A 1 99 ? -20.602 25.750 13.358 1.00 54.34 99 THR A C 1
ATOM 745 O O . THR A 1 99 ? -20.140 24.769 12.757 1.00 54.34 99 THR A O 1
ATOM 748 N N . PRO A 1 100 ? -20.213 26.090 14.596 1.00 58.78 100 PRO A N 1
ATOM 749 C CA . PRO A 1 100 ? -19.394 25.217 15.420 1.00 58.78 100 PRO A CA 1
ATOM 750 C C . PRO A 1 100 ? -19.938 23.786 15.347 1.00 58.78 100 PRO A C 1
ATOM 752 O O . PRO A 1 100 ? -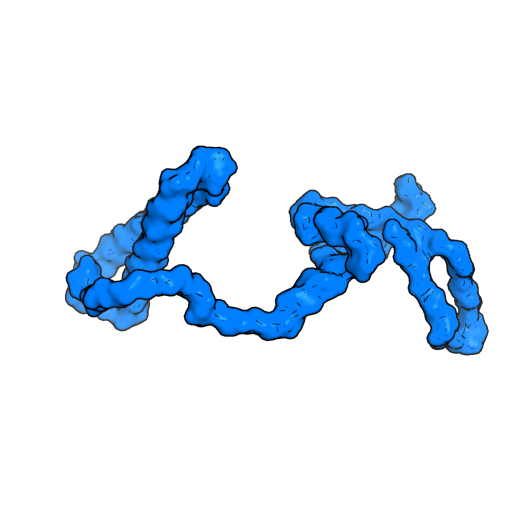21.142 23.575 15.463 1.00 58.78 100 PRO A O 1
ATOM 755 N N . LEU A 1 101 ? -19.076 22.789 15.126 1.00 57.91 101 LEU A N 1
ATOM 756 C CA . LEU A 1 101 ? -19.498 21.378 15.074 1.00 57.91 101 LEU A CA 1
ATOM 757 C C . LEU A 1 101 ? -20.270 20.962 16.342 1.00 57.91 101 LEU A C 1
ATOM 759 O O . LEU A 1 101 ? -21.171 20.132 16.260 1.00 57.91 101 LEU A O 1
ATOM 763 N N . ALA A 1 102 ? -19.967 21.602 17.477 1.00 55.78 102 ALA A N 1
ATOM 764 C CA . ALA A 1 102 ? -20.678 21.460 18.746 1.00 55.78 102 ALA A CA 1
ATOM 765 C C . ALA A 1 102 ? -22.156 21.904 18.695 1.00 55.78 102 ALA A C 1
ATOM 767 O O . ALA A 1 102 ? -22.971 21.361 19.433 1.00 55.78 102 ALA A O 1
ATOM 768 N N . ASP A 1 103 ? -22.516 22.836 17.807 1.00 59.78 103 ASP A N 1
ATOM 769 C CA . ASP A 1 103 ? -23.906 23.265 17.598 1.00 59.78 103 ASP A CA 1
ATOM 770 C C . ASP A 1 103 ? -24.660 22.329 16.642 1.00 59.78 103 ASP A C 1
ATOM 772 O O . ASP A 1 103 ? -25.886 22.241 16.690 1.00 59.78 103 ASP A O 1
ATOM 776 N N . ARG A 1 104 ? -23.944 21.620 15.755 1.00 62.03 104 ARG A N 1
ATOM 777 C CA . ARG A 1 104 ? -24.540 20.644 14.821 1.00 62.03 104 ARG A CA 1
ATOM 778 C C . ARG A 1 104 ? -24.790 19.286 15.465 1.00 62.03 104 ARG A C 1
ATOM 780 O O . ARG A 1 104 ? -25.734 18.604 15.075 1.00 62.03 104 ARG A O 1
ATOM 787 N N . TYR A 1 105 ? -23.960 18.911 16.434 1.00 70.56 105 TYR A N 1
ATOM 7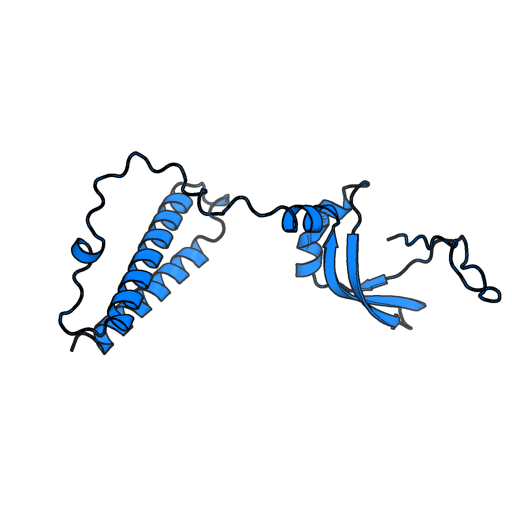88 C CA . TYR A 1 105 ? -24.048 17.644 17.148 1.00 70.56 105 TYR A CA 1
ATOM 789 C C . TYR A 1 105 ? -24.017 17.917 18.657 1.00 70.56 105 TYR A C 1
ATOM 791 O O . TYR A 1 105 ? -22.929 18.053 19.225 1.00 70.56 105 TYR A O 1
ATOM 799 N N . PRO A 1 106 ? -25.185 18.032 19.318 1.00 66.19 106 PRO A N 1
ATOM 800 C CA . PRO A 1 106 ? -25.235 18.286 20.750 1.00 66.19 106 PRO A CA 1
ATOM 801 C C . PRO A 1 106 ? -24.595 17.114 21.497 1.00 66.19 106 PRO A C 1
ATOM 803 O O . PRO A 1 106 ? -25.078 15.983 21.455 1.00 66.19 106 PRO A O 1
ATOM 806 N N . LEU A 1 107 ? -23.485 17.392 22.177 1.00 67.19 107 LEU A N 1
ATOM 807 C CA . LEU A 1 107 ? -22.801 16.411 23.010 1.00 67.19 107 LEU A CA 1
ATOM 808 C C . LEU A 1 107 ? -23.623 16.153 24.287 1.00 67.19 107 LEU A C 1
ATOM 810 O O . LEU A 1 107 ? -24.081 17.113 24.914 1.00 67.19 107 LEU A O 1
ATOM 814 N N . PRO A 1 108 ? -23.782 14.890 24.721 1.00 66.94 108 PRO A N 1
ATOM 815 C CA . PRO A 1 108 ? -24.369 14.579 26.018 1.00 66.94 108 PRO A CA 1
ATOM 816 C C . PRO A 1 108 ? -23.641 15.311 27.164 1.00 66.94 108 PRO A C 1
ATOM 818 O O . PRO A 1 108 ? -22.405 15.289 27.219 1.00 66.94 108 PRO A O 1
ATOM 821 N N . PRO A 1 109 ? -24.364 15.947 28.104 1.00 65.75 109 PRO A N 1
ATOM 822 C CA . PRO A 1 109 ? -23.737 16.583 29.258 1.00 65.75 109 PRO A CA 1
ATOM 823 C C . PRO A 1 109 ? -23.099 15.522 30.171 1.00 65.75 109 PRO A C 1
ATOM 825 O O . PRO A 1 109 ? -23.722 14.510 30.475 1.00 65.75 109 PRO A O 1
ATOM 828 N N . GLY A 1 110 ? -21.864 15.757 30.630 1.00 72.69 110 GLY A N 1
ATOM 829 C CA . GLY A 1 110 ? -21.155 14.862 31.565 1.00 72.69 110 GLY A CA 1
ATOM 830 C C . GLY A 1 110 ? -20.117 13.920 30.940 1.00 72.69 110 GLY A C 1
ATOM 831 O O . GLY A 1 110 ? -19.523 13.108 31.647 1.00 72.69 110 GLY A O 1
ATOM 832 N N . LEU A 1 111 ? -19.852 14.038 29.636 1.00 75.94 111 LEU A N 1
ATOM 833 C CA . LEU A 1 111 ? -18.798 13.282 28.958 1.00 75.94 111 LEU A CA 1
ATOM 834 C C . LEU A 1 111 ? -17.384 13.712 29.404 1.00 75.94 111 LEU A C 1
ATOM 836 O O . LEU A 1 111 ? -17.095 14.911 29.452 1.00 75.94 111 LEU A O 1
ATOM 840 N N . PRO A 1 112 ? -16.454 12.766 29.644 1.00 81.12 112 PRO A N 1
ATOM 841 C CA . PRO A 1 112 ? -15.034 13.084 29.770 1.00 81.12 112 PRO A CA 1
ATOM 842 C C . PRO A 1 112 ? -14.505 13.750 28.491 1.00 81.12 112 PRO A C 1
ATOM 844 O O . PRO A 1 112 ? -14.890 13.357 27.387 1.00 81.12 112 PRO A O 1
ATOM 847 N N . ALA A 1 113 ? -13.582 14.708 28.626 1.00 77.56 113 ALA A N 1
ATOM 848 C CA . ALA A 1 113 ? -13.061 15.496 27.502 1.00 77.56 113 ALA A CA 1
ATOM 849 C C . ALA A 1 113 ? -12.494 14.632 26.356 1.00 77.56 113 ALA A C 1
ATOM 851 O O . ALA A 1 113 ? -12.738 14.920 25.187 1.00 77.56 113 ALA A O 1
ATOM 852 N N . GLU A 1 114 ? -11.814 13.526 26.677 1.00 78.75 114 GLU A N 1
ATOM 853 C CA . GLU A 1 114 ? -11.303 12.584 25.669 1.00 78.75 114 GLU A CA 1
ATOM 854 C C . GLU A 1 114 ? -12.418 11.893 24.873 1.00 78.75 114 GLU A C 1
ATOM 856 O O . GLU A 1 114 ? -12.279 11.650 23.675 1.00 78.75 114 GLU A O 1
ATOM 861 N N . VAL A 1 115 ? -13.542 11.578 25.522 1.00 81.12 115 VAL A N 1
ATOM 862 C CA . VAL A 1 115 ? -14.677 10.914 24.868 1.00 81.12 115 VAL A CA 1
ATOM 863 C C . VAL A 1 115 ? -15.431 11.909 23.993 1.00 81.12 115 VAL A C 1
ATOM 865 O O . VAL A 1 115 ? -15.790 11.568 22.870 1.00 81.12 115 VAL A O 1
ATOM 868 N N . ALA A 1 116 ? -15.608 13.145 24.468 1.00 80.62 116 ALA A N 1
ATOM 869 C CA . ALA A 1 116 ? -16.185 14.231 23.682 1.00 80.62 116 ALA A CA 1
ATOM 870 C C . ALA A 1 116 ? -15.362 14.512 22.414 1.00 80.62 116 ALA A C 1
ATOM 872 O O . ALA A 1 116 ? -15.930 14.599 21.327 1.00 80.62 116 ALA A O 1
ATOM 873 N N . GLN A 1 117 ? -14.030 14.563 22.534 1.00 80.50 117 GLN A N 1
ATOM 874 C CA . GLN A 1 117 ? -13.142 14.744 21.387 1.00 80.50 117 GLN A CA 1
ATOM 875 C C . GLN A 1 117 ? -13.263 13.584 20.397 1.00 80.50 117 GLN A C 1
ATOM 877 O O . GLN A 1 117 ? -13.447 13.804 19.206 1.00 80.50 117 GLN A O 1
ATOM 882 N N . LYS A 1 118 ? -13.245 12.338 20.883 1.00 84.75 118 LYS A N 1
ATOM 883 C CA . LYS A 1 118 ? -13.364 11.163 20.013 1.00 84.75 118 LYS A CA 1
ATOM 884 C C . LYS A 1 118 ? -14.713 11.094 19.292 1.00 84.75 118 LYS A C 1
ATOM 886 O O . LYS A 1 118 ? -14.769 10.677 18.139 1.00 84.75 118 LYS A O 1
ATOM 891 N N . LEU A 1 119 ? -15.794 11.492 19.958 1.00 83.44 119 LEU A N 1
ATOM 892 C CA . LEU A 1 119 ? -17.127 11.560 19.361 1.00 83.44 119 LEU A CA 1
ATOM 893 C C . LEU A 1 119 ? -17.182 12.638 18.267 1.00 83.44 119 LEU A C 1
ATOM 895 O O . LEU A 1 119 ? -17.692 12.390 17.178 1.00 83.44 119 LEU A O 1
ATOM 899 N N . LEU A 1 120 ? -16.582 13.801 18.529 1.00 83.69 120 LEU A N 1
ATOM 900 C CA . LEU A 1 120 ? -16.436 14.881 17.557 1.00 83.69 120 LEU A CA 1
ATOM 901 C C . LEU A 1 120 ? -15.604 14.448 16.339 1.00 83.69 120 LEU A C 1
ATOM 903 O O . LEU A 1 120 ? -15.979 14.728 15.200 1.00 83.69 120 LEU A O 1
ATOM 907 N N . ASP A 1 121 ? -14.515 13.713 16.568 1.00 83.94 121 ASP A N 1
ATOM 908 C CA . ASP A 1 121 ? -13.669 13.174 15.505 1.00 83.94 121 ASP A CA 1
ATOM 909 C C . ASP A 1 121 ? -14.454 12.180 14.638 1.00 83.94 121 ASP A C 1
ATOM 911 O O . ASP A 1 121 ? -14.412 12.272 13.408 1.00 83.94 121 ASP A O 1
ATOM 915 N N . LEU A 1 122 ? -15.230 11.277 15.254 1.00 87.06 122 LEU A N 1
ATOM 916 C CA . LEU A 1 122 ? -16.103 10.338 14.541 1.00 87.06 122 LEU A CA 1
ATOM 917 C C . LEU A 1 122 ? -17.161 11.063 13.696 1.00 87.06 122 LEU A C 1
ATOM 919 O O . LEU A 1 122 ? -17.378 10.681 12.544 1.00 87.06 122 LEU A O 1
ATOM 923 N N . TYR A 1 123 ? -17.769 12.130 14.221 1.00 86.19 123 TYR A N 1
ATOM 924 C CA . TYR A 1 123 ? -18.700 12.968 13.464 1.00 86.19 123 TYR A CA 1
ATOM 925 C C . TYR A 1 123 ? -18.031 13.651 12.270 1.00 86.19 123 TYR A C 1
ATOM 927 O O . TYR A 1 123 ? -18.550 13.597 11.153 1.00 86.19 123 TYR A O 1
ATOM 935 N N . SER A 1 124 ? -16.840 14.220 12.468 1.00 83.94 124 SER A N 1
ATOM 936 C CA . SER A 1 124 ? -16.079 14.847 11.384 1.00 83.94 124 SER A CA 1
ATOM 937 C C . SER A 1 124 ? -15.706 13.841 10.286 1.00 83.94 124 SER A C 1
ATOM 939 O O . SER A 1 124 ? -15.806 14.145 9.095 1.00 83.94 124 SER A O 1
ATOM 941 N N . ALA A 1 125 ? -15.345 12.612 10.673 1.00 82.38 125 ALA A N 1
ATOM 942 C CA . ALA A 1 125 ? -15.038 11.533 9.747 1.00 82.38 125 ALA A CA 1
ATOM 943 C C . ALA A 1 125 ? -16.282 11.108 8.954 1.00 82.38 125 ALA A C 1
ATOM 945 O O . ALA A 1 125 ? -16.201 10.947 7.735 1.00 82.38 125 ALA A O 1
ATOM 946 N N . ALA A 1 126 ? -17.442 10.979 9.608 1.00 87.25 126 ALA A N 1
ATOM 947 C CA . ALA A 1 126 ? -18.700 10.659 8.937 1.00 87.25 126 ALA A CA 1
ATOM 948 C C . ALA A 1 126 ? -19.074 11.722 7.889 1.00 87.25 126 ALA A C 1
ATOM 950 O O . ALA A 1 126 ? -19.420 11.372 6.759 1.00 87.25 126 ALA A O 1
ATOM 951 N N . ASP A 1 127 ? -18.930 13.011 8.213 1.00 87.12 127 ASP A N 1
ATOM 952 C CA . ASP A 1 127 ? -19.215 14.106 7.278 1.00 87.12 127 ASP A CA 1
ATOM 953 C C . ASP A 1 127 ? -18.287 14.084 6.053 1.00 87.12 127 ASP A C 1
ATOM 955 O O . ASP A 1 127 ? -18.745 14.248 4.917 1.00 87.12 127 ASP A O 1
ATOM 959 N N . GLN A 1 128 ? -16.996 13.796 6.245 1.00 85.44 128 GLN A N 1
ATOM 960 C CA . GLN A 1 128 ? -16.051 13.630 5.134 1.00 85.44 128 GLN A CA 1
ATOM 961 C C . GLN A 1 128 ? -16.418 12.442 4.235 1.00 85.44 128 GLN A C 1
ATOM 963 O O . GLN A 1 128 ? -16.358 12.547 3.005 1.00 85.44 128 GLN A O 1
ATOM 968 N N . ILE A 1 129 ? -16.825 11.316 4.829 1.00 87.44 129 ILE A N 1
ATOM 969 C CA . ILE A 1 129 ? -17.238 10.122 4.083 1.00 87.44 129 ILE A CA 1
ATOM 970 C C . ILE A 1 129 ? -18.524 10.401 3.293 1.00 87.44 129 ILE A C 1
ATOM 972 O O . ILE A 1 129 ? -18.593 10.062 2.110 1.00 87.44 129 ILE A O 1
ATOM 976 N N . ARG A 1 130 ? -19.511 11.078 3.894 1.00 88.81 130 ARG A N 1
ATOM 977 C CA . ARG A 1 130 ? -20.749 11.503 3.217 1.00 88.81 130 ARG A CA 1
ATOM 978 C C . ARG A 1 130 ? -20.462 12.434 2.046 1.00 88.81 130 ARG A C 1
ATOM 980 O O . ARG A 1 130 ? -21.016 12.243 0.965 1.00 88.81 130 ARG A O 1
ATOM 987 N N . HIS A 1 131 ? -19.559 13.397 2.227 1.00 86.88 131 HIS A N 1
ATOM 988 C CA . HIS A 1 131 ? -19.136 14.272 1.138 1.00 86.88 131 HIS A CA 1
ATOM 989 C C . HIS A 1 131 ? -18.508 13.467 -0.005 1.00 86.88 131 HIS A C 1
ATOM 991 O O . HIS A 1 131 ? -18.882 13.643 -1.162 1.00 86.88 131 HIS A O 1
ATOM 997 N N . LYS A 1 132 ? -17.607 12.529 0.310 1.00 85.62 132 LYS A N 1
ATOM 998 C CA . LYS A 1 132 ? -16.972 11.664 -0.691 1.00 85.62 132 LYS A CA 1
ATOM 999 C C . LYS A 1 132 ? -17.983 10.781 -1.424 1.00 85.62 132 LYS A C 1
ATOM 1001 O O . LYS A 1 132 ? -17.866 10.628 -2.635 1.00 85.62 132 LYS A O 1
ATOM 1006 N N . LEU A 1 133 ? -18.985 10.244 -0.728 1.00 89.75 133 LEU A N 1
ATOM 1007 C CA . LEU A 1 133 ? -20.082 9.503 -1.356 1.00 89.75 133 LEU A CA 1
ATOM 1008 C C . LEU A 1 133 ? -20.896 10.387 -2.294 1.00 89.75 133 LEU A C 1
ATOM 1010 O O . LEU A 1 133 ? -21.172 9.959 -3.406 1.00 89.75 133 LEU A O 1
ATOM 1014 N N . LYS A 1 134 ? -21.206 11.628 -1.904 1.00 91.06 134 LYS A N 1
ATOM 1015 C CA . LYS A 1 134 ? -21.885 12.593 -2.781 1.00 91.06 134 LYS A CA 1
ATOM 1016 C C . LYS A 1 134 ? -21.062 12.889 -4.038 1.00 91.06 134 LYS A C 1
ATOM 1018 O O . LYS A 1 134 ? -21.612 12.954 -5.132 1.00 91.06 134 LYS A O 1
ATOM 1023 N N . THR A 1 135 ? -19.741 13.027 -3.897 1.00 87.94 135 THR A N 1
ATOM 1024 C CA . THR A 1 135 ? -18.836 13.212 -5.040 1.00 87.94 135 THR A CA 1
ATOM 1025 C C . THR A 1 135 ? -18.796 11.974 -5.939 1.00 87.94 135 THR A C 1
ATOM 1027 O O . THR A 1 135 ? -18.873 12.114 -7.153 1.00 87.94 135 THR A O 1
ATOM 1030 N N . LEU A 1 136 ? -18.704 10.769 -5.366 1.00 85.06 136 LEU A N 1
ATOM 1031 C CA . LEU A 1 136 ? -18.698 9.517 -6.130 1.00 85.06 136 LEU A CA 1
ATOM 1032 C C . LEU A 1 136 ? -20.049 9.242 -6.800 1.00 85.06 136 LEU A C 1
ATOM 1034 O O . LEU A 1 136 ? -20.078 8.714 -7.903 1.00 85.06 136 LEU A O 1
ATOM 1038 N N . ASP A 1 137 ? -21.163 9.606 -6.172 1.00 88.69 137 ASP A N 1
ATOM 1039 C CA . ASP A 1 137 ? -22.494 9.430 -6.753 1.00 88.69 137 ASP A CA 1
ATOM 1040 C C . ASP A 1 137 ? -22.734 10.371 -7.944 1.00 88.69 137 ASP A C 1
ATOM 1042 O O . ASP A 1 137 ? -23.397 10.001 -8.909 1.00 88.69 137 ASP A O 1
ATOM 1046 N N . ALA A 1 138 ? -22.110 11.552 -7.944 1.00 90.25 138 ALA A N 1
ATOM 1047 C CA . ALA A 1 138 ? -22.126 12.456 -9.093 1.00 90.25 138 ALA A CA 1
ATOM 1048 C C . ALA A 1 138 ? -21.307 11.941 -10.298 1.00 90.25 138 ALA A C 1
ATOM 1050 O O . ALA A 1 138 ? -21.446 12.470 -11.401 1.00 90.25 138 ALA A O 1
ATOM 1051 N N . MET A 1 139 ? -20.458 10.921 -10.116 1.00 86.81 139 MET A N 1
ATOM 1052 C CA . MET A 1 139 ? -19.682 10.311 -11.201 1.00 86.81 139 MET A CA 1
ATOM 1053 C C . MET A 1 139 ? -20.485 9.216 -11.932 1.00 86.81 139 MET A C 1
ATOM 1055 O O . MET A 1 139 ? -21.366 8.587 -11.334 1.00 86.81 139 MET A O 1
ATOM 1059 N N . PRO A 1 140 ? -20.174 8.921 -13.210 1.00 88.44 140 PRO A N 1
ATOM 1060 C CA . PRO A 1 140 ? -20.754 7.787 -13.932 1.00 88.44 140 PRO A CA 1
ATOM 1061 C C . PRO A 1 140 ? -20.457 6.450 -13.231 1.00 88.44 140 PRO A C 1
ATOM 1063 O O . PRO A 1 140 ? -19.381 6.329 -12.641 1.00 88.44 140 PRO A O 1
ATOM 1066 N N . PRO A 1 141 ? -21.339 5.431 -13.321 1.00 85.06 141 PRO A N 1
ATOM 1067 C CA . PRO A 1 141 ? -21.201 4.149 -12.614 1.00 85.06 141 PRO A CA 1
ATOM 1068 C C . PRO A 1 141 ? -19.823 3.492 -12.762 1.00 85.06 141 PRO A C 1
ATOM 1070 O O . PRO A 1 141 ? -19.245 3.040 -11.774 1.00 85.06 141 PRO A O 1
ATOM 1073 N N . ASP A 1 142 ? -19.257 3.538 -13.968 1.00 86.31 142 ASP A N 1
ATOM 1074 C CA . ASP A 1 142 ? -17.959 2.935 -14.296 1.00 86.31 142 ASP A CA 1
ATOM 1075 C C . ASP A 1 142 ? -16.767 3.641 -13.622 1.00 86.31 142 ASP A C 1
ATOM 1077 O O . ASP A 1 142 ? -15.677 3.080 -13.520 1.00 86.31 142 ASP A O 1
ATOM 1081 N N . GLN A 1 143 ? -16.968 4.867 -13.128 1.00 81.62 143 GLN A N 1
ATOM 1082 C CA . GLN A 1 143 ? -15.957 5.688 -12.455 1.00 81.62 143 GLN A CA 1
ATOM 1083 C C . GLN A 1 143 ? -16.162 5.767 -10.933 1.00 81.62 143 GLN A C 1
ATOM 1085 O O . GLN A 1 143 ? -15.325 6.337 -10.232 1.00 81.62 143 GLN A O 1
ATOM 1090 N N . ARG A 1 144 ? -17.217 5.144 -10.381 1.00 87.69 144 ARG A N 1
ATOM 1091 C CA . ARG A 1 144 ? -17.510 5.114 -8.930 1.00 87.69 144 ARG A CA 1
ATOM 1092 C C . ARG A 1 144 ? -16.633 4.114 -8.165 1.00 87.69 144 ARG A C 1
ATOM 1094 O O . ARG A 1 144 ? -17.111 3.346 -7.323 1.00 87.69 144 ARG A O 1
ATOM 1101 N N . LEU A 1 145 ? -15.335 4.088 -8.463 1.00 84.44 145 LEU A N 1
ATOM 1102 C CA . LEU A 1 145 ? -14.391 3.154 -7.858 1.00 84.44 145 LEU A CA 1
ATOM 1103 C C . LEU A 1 145 ? -14.393 3.304 -6.331 1.00 84.44 145 LEU A C 1
ATOM 1105 O O . LEU A 1 145 ? -14.149 4.376 -5.781 1.00 84.44 145 LEU A O 1
ATOM 1109 N N . GLY A 1 146 ? 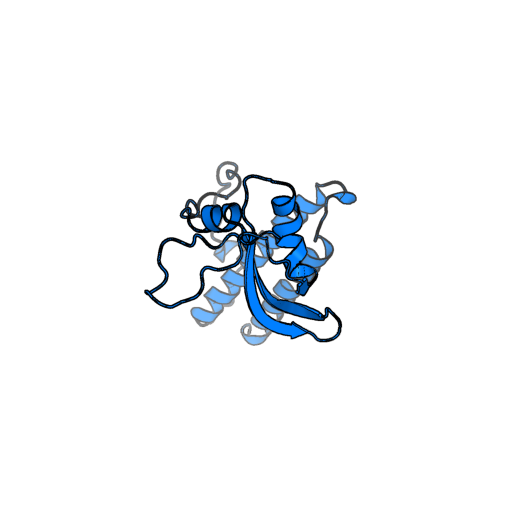-14.669 2.201 -5.635 1.00 84.88 146 GLY A N 1
ATOM 1110 C CA . GLY A 1 146 ? -14.683 2.168 -4.173 1.00 84.88 146 GLY A CA 1
ATOM 1111 C C . GLY A 1 146 ? -15.943 2.742 -3.515 1.00 84.88 146 GLY A C 1
ATOM 1112 O O . GLY A 1 146 ? -15.924 2.936 -2.299 1.00 84.88 146 GLY A O 1
ATOM 1113 N N . TYR A 1 147 ? -17.040 2.962 -4.252 1.00 90.81 147 TYR A N 1
ATOM 1114 C CA . TYR A 1 147 ? -18.324 3.398 -3.679 1.00 90.81 147 TYR A CA 1
ATOM 1115 C C . TYR A 1 147 ? -18.818 2.447 -2.579 1.00 90.81 147 TYR A C 1
ATOM 1117 O O . TYR A 1 147 ? -18.965 2.863 -1.434 1.00 90.81 147 TYR A O 1
ATOM 1125 N N . ALA A 1 148 ? -18.940 1.149 -2.881 1.00 90.06 148 ALA A N 1
ATOM 1126 C CA . ALA A 1 148 ? -19.395 0.137 -1.918 1.00 90.06 148 ALA A CA 1
ATOM 1127 C C . ALA A 1 148 ? -18.492 0.033 -0.671 1.00 90.06 148 ALA A C 1
ATOM 1129 O O . ALA A 1 148 ? -18.958 -0.225 0.438 1.00 90.06 148 ALA A O 1
ATOM 1130 N N . MET A 1 149 ? -17.182 0.259 -0.827 1.00 92.12 149 MET A N 1
ATOM 1131 C CA . MET A 1 149 ? -16.258 0.307 0.310 1.00 92.12 149 MET A CA 1
ATOM 1132 C C . MET A 1 149 ? -16.498 1.554 1.166 1.00 92.12 149 MET A C 1
ATOM 1134 O O . MET A 1 149 ? -16.488 1.466 2.392 1.00 92.12 149 MET A O 1
ATOM 1138 N N . THR A 1 150 ? -16.711 2.700 0.522 1.00 90.81 150 THR A N 1
ATOM 1139 C CA . THR A 1 150 ? -16.928 3.988 1.190 1.00 90.81 150 THR A CA 1
ATOM 1140 C C . THR A 1 150 ? -18.267 3.999 1.933 1.00 90.81 150 THR A C 1
ATOM 1142 O O . THR A 1 150 ? -18.329 4.456 3.069 1.00 90.81 150 THR A O 1
ATOM 1145 N N . GLU A 1 151 ? -19.310 3.406 1.352 1.00 93.50 151 GLU A N 1
ATOM 1146 C CA . GLU A 1 151 ? -20.610 3.192 1.999 1.00 93.50 151 GLU A CA 1
ATOM 1147 C C . GLU A 1 151 ? -20.484 2.292 3.236 1.00 93.50 151 GLU A C 1
ATOM 1149 O O . GLU A 1 151 ? -20.965 2.628 4.319 1.00 93.50 151 GLU A O 1
ATOM 1154 N N . LYS A 1 152 ? -19.758 1.173 3.118 1.00 93.81 152 LYS A N 1
ATOM 1155 C CA . LYS A 1 152 ? -19.503 0.285 4.258 1.00 93.81 152 LYS A CA 1
ATOM 1156 C C . LYS A 1 152 ? -18.720 0.983 5.372 1.00 93.81 152 LYS A C 1
ATOM 1158 O O . LYS A 1 152 ? -18.967 0.713 6.548 1.00 93.81 152 LYS A O 1
ATOM 1163 N N . LEU A 1 153 ? -17.780 1.857 5.011 1.00 91.38 153 LEU A N 1
ATOM 1164 C CA . LEU A 1 153 ? -17.025 2.653 5.973 1.00 91.38 153 LEU A CA 1
ATOM 1165 C C . LEU A 1 153 ? -17.939 3.631 6.717 1.00 91.38 153 LEU A C 1
ATOM 1167 O O . LEU A 1 153 ? -17.860 3.678 7.939 1.00 91.38 153 LEU A O 1
ATOM 1171 N N . LEU A 1 154 ? -18.840 4.325 6.007 1.00 92.88 154 LEU A N 1
ATOM 1172 C CA . LEU A 1 154 ? -19.824 5.220 6.625 1.00 92.88 154 LEU A CA 1
ATOM 1173 C C . LEU A 1 154 ? -20.660 4.478 7.664 1.00 92.88 154 LEU A C 1
ATOM 1175 O O . LEU A 1 154 ? -20.722 4.901 8.814 1.00 92.88 154 LEU A O 1
ATOM 1179 N N . LYS A 1 155 ? -21.229 3.334 7.275 1.00 94.50 155 LYS A N 1
ATOM 1180 C CA . LYS A 1 155 ? -22.053 2.519 8.170 1.00 94.50 155 LYS A CA 1
ATOM 1181 C C . LYS A 1 155 ? -21.289 2.096 9.426 1.00 94.50 155 LYS A C 1
ATOM 1183 O O . LYS A 1 155 ? -21.816 2.190 10.525 1.00 94.50 155 LYS A O 1
ATOM 1188 N N . ASN A 1 156 ? -20.034 1.670 9.279 1.00 92.88 156 ASN A N 1
ATOM 1189 C CA . ASN A 1 156 ? -19.202 1.297 10.424 1.00 92.88 156 ASN A CA 1
ATOM 1190 C C . ASN A 1 156 ? -18.943 2.494 11.356 1.00 92.88 156 ASN A C 1
ATOM 1192 O O . ASN A 1 156 ? -19.035 2.356 12.573 1.00 92.88 156 ASN A O 1
ATOM 1196 N N . THR A 1 157 ? -18.650 3.672 10.800 1.00 90.06 157 THR A N 1
ATOM 1197 C CA . THR A 1 157 ? -18.464 4.898 11.585 1.00 90.06 157 THR A CA 1
ATOM 1198 C C . THR A 1 157 ? -19.746 5.297 12.319 1.00 90.06 157 THR A C 1
ATOM 1200 O O . THR A 1 157 ? -19.684 5.633 13.497 1.00 90.06 157 THR A O 1
ATOM 1203 N N . GLU A 1 158 ? -20.910 5.200 11.675 1.00 91.56 158 GLU A N 1
ATOM 1204 C CA . GLU A 1 158 ? -22.211 5.471 12.302 1.00 91.56 158 GLU A CA 1
ATOM 1205 C C . GLU A 1 158 ? -22.542 4.457 13.407 1.00 91.56 158 GLU A C 1
ATOM 1207 O O . GLU A 1 158 ? -22.972 4.850 14.492 1.00 91.56 158 GLU A O 1
ATOM 1212 N N . ASP A 1 159 ? -22.253 3.171 13.191 1.00 91.62 159 ASP A N 1
ATOM 1213 C CA . ASP A 1 159 ? -22.387 2.133 14.218 1.00 91.62 159 ASP A CA 1
ATOM 1214 C C . ASP A 1 159 ? -21.474 2.422 15.425 1.00 91.62 159 ASP A C 1
ATOM 1216 O O . ASP A 1 159 ? -21.879 2.227 16.575 1.00 91.62 159 ASP A O 1
ATOM 1220 N N . GLN A 1 160 ? -20.254 2.924 15.191 1.00 87.94 160 GLN A N 1
ATOM 1221 C CA . GLN A 1 160 ? -19.345 3.344 16.261 1.00 87.94 160 GLN A CA 1
ATOM 1222 C C . GLN A 1 160 ? -19.884 4.547 17.032 1.00 87.94 160 GLN A C 1
ATOM 1224 O O . GLN A 1 160 ? -19.829 4.525 18.260 1.00 87.94 160 GLN A O 1
ATOM 1229 N N . ILE A 1 161 ? -20.424 5.559 16.347 1.00 88.19 161 ILE A N 1
ATOM 1230 C CA . ILE A 1 161 ? -21.064 6.714 16.993 1.00 88.19 161 ILE A CA 1
ATOM 1231 C C . ILE A 1 161 ? -22.206 6.226 17.887 1.00 88.19 161 ILE A C 1
ATOM 1233 O O . ILE A 1 161 ? -22.187 6.479 19.088 1.00 88.19 161 ILE A O 1
ATOM 1237 N N . ALA A 1 162 ? -23.129 5.423 17.350 1.00 87.81 162 ALA A N 1
ATOM 1238 C CA . ALA A 1 162 ? -24.265 4.902 18.106 1.00 87.81 162 ALA A CA 1
ATOM 1239 C C . ALA A 1 162 ? -23.834 4.032 19.301 1.00 87.81 162 ALA A C 1
ATOM 1241 O O . ALA A 1 162 ? -24.437 4.088 20.375 1.00 87.81 162 ALA A O 1
ATOM 1242 N N . ALA A 1 163 ? -22.785 3.218 19.148 1.00 87.62 163 ALA A N 1
ATOM 1243 C CA . ALA A 1 163 ? -22.232 2.428 20.244 1.00 87.62 163 ALA A CA 1
ATOM 1244 C C . ALA A 1 163 ? -21.595 3.312 21.328 1.00 87.62 163 ALA A C 1
ATOM 1246 O O . ALA A 1 163 ? -21.775 3.042 22.518 1.00 87.62 163 ALA A O 1
ATOM 1247 N N . PHE A 1 164 ? -20.881 4.370 20.934 1.00 85.44 164 PHE A N 1
ATOM 1248 C CA . PHE A 1 164 ? -20.311 5.349 21.857 1.00 85.44 164 PHE A CA 1
ATOM 1249 C C . PHE A 1 164 ? -21.407 6.106 22.610 1.00 85.44 164 PHE A C 1
ATOM 1251 O O . PHE A 1 164 ? -21.374 6.160 23.837 1.00 85.44 164 PHE A O 1
ATOM 1258 N N . GLU A 1 165 ? -22.419 6.607 21.913 1.00 84.25 165 GLU A N 1
ATOM 1259 C CA . GLU A 1 165 ? -23.546 7.307 22.531 1.00 84.25 165 GLU A CA 1
ATOM 1260 C C . GLU A 1 165 ? -24.328 6.404 23.481 1.00 84.25 165 GLU A C 1
ATOM 1262 O O . GLU A 1 165 ? -24.657 6.816 24.585 1.00 84.25 165 GLU A O 1
ATOM 1267 N N . ARG A 1 166 ? -24.559 5.134 23.134 1.00 85.75 166 ARG A N 1
ATOM 1268 C CA . ARG A 1 166 ? -25.201 4.182 24.059 1.00 85.75 166 ARG A CA 1
ATOM 1269 C C . ARG A 1 166 ? -24.364 3.901 25.302 1.00 85.75 166 ARG A C 1
ATOM 1271 O O . ARG A 1 166 ? -24.924 3.643 26.366 1.00 85.75 166 ARG A O 1
ATOM 1278 N N . LYS A 1 167 ? -23.037 3.887 25.164 1.00 84.38 167 LYS A N 1
ATOM 1279 C CA . LYS A 1 167 ? -22.114 3.592 26.265 1.00 84.38 167 LYS A CA 1
ATOM 1280 C C . LYS A 1 167 ? -21.970 4.770 27.229 1.00 84.38 167 LYS A C 1
ATOM 1282 O O . LYS A 1 167 ? -21.794 4.530 28.420 1.00 84.38 167 LYS A O 1
ATOM 1287 N N . TYR A 1 168 ? -22.025 5.999 26.721 1.00 79.81 168 TYR A N 1
ATOM 1288 C CA . TYR A 1 168 ? -21.734 7.211 27.493 1.00 79.81 168 TYR A CA 1
ATOM 1289 C C . TYR A 1 168 ? -22.914 8.188 27.631 1.00 79.81 168 TYR A C 1
ATOM 1291 O O . TYR A 1 168 ? -22.791 9.184 28.330 1.00 79.81 168 TYR A O 1
ATOM 1299 N N . GLY A 1 169 ? -24.049 7.923 26.987 1.00 67.06 169 GLY A N 1
ATOM 1300 C CA . GLY A 1 169 ? -25.290 8.699 27.087 1.00 67.06 169 GLY A CA 1
ATOM 1301 C C . GLY A 1 169 ? -26.220 8.229 28.210 1.00 67.06 169 GLY A C 1
ATOM 1302 O O . GLY A 1 169 ? -27.437 8.327 28.061 1.00 67.06 169 GLY A O 1
ATOM 1303 N N . LYS A 1 170 ? -25.663 7.668 29.290 1.00 53.03 170 LYS A N 1
ATOM 1304 C CA . LYS A 1 170 ? -26.376 7.314 30.524 1.00 53.03 170 LYS A CA 1
ATOM 1305 C C . LYS A 1 170 ? -25.882 8.159 31.683 1.00 53.03 170 LYS A C 1
ATOM 1307 O O . LYS A 1 170 ? -24.645 8.301 31.788 1.00 53.03 170 LYS A O 1
#

Foldseek 3Di:
DWDDDPQPPDDPPDDRDDPDTDDEAEDDDPVQCVQCVVVVPPPPKDKDFDADWDQDVVVNGIYG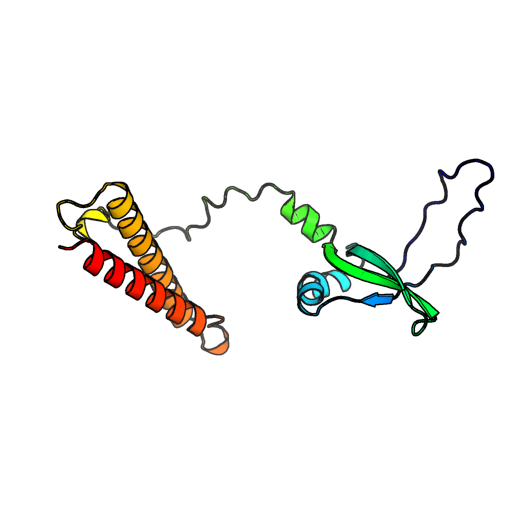HGPHIDIPVRVVVVPPPPPPPPPPPPPPPPDPPPPPLCNVDPDAPPDDPVLVVVLSVLVVVLVVLVVVLVVLVVDDPVSSPCNVVSVVVNVVSVVVSVVSCVVGVD